Protein AF-A0A973Q3V8-F1 (afdb_monomer_lite)

pLDDT: mean 80.35, std 19.52, range [33.94, 97.5]

Foldseek 3Di:
DDDDDDDPDPPQPPWDWDWDDDPFKIKIWIGRPPDIDIDIDTPPDPDDPVVVVVVVD

Sequence (57 aa):
MTAGRGGTGAAG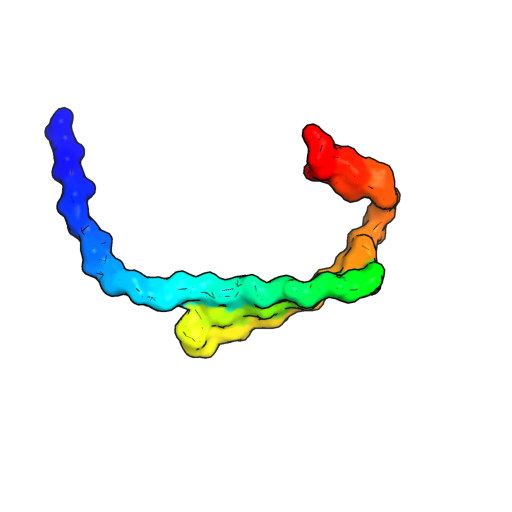AAGVLGIDVGGTKVALRAEDGDRAEESLLRWPGPGPVAADWAALA

Radius of gyration: 18.91 Å; chains: 1; bounding box: 35×46×33 Å

Secondary structure (DSSP, 8-state):
-----------PPPPEEEEEE-SSEEEEEEEETTEEEEEEEESS-SS-HHHHHHTT-

Structure (mmCIF, N/CA/C/O backbone):
data_AF-A0A973Q3V8-F1
#
_entry.id   AF-A0A973Q3V8-F1
#
loop_
_atom_site.group_PDB
_atom_site.id
_atom_site.type_symbol
_atom_site.label_atom_id
_atom_site.label_alt_id
_atom_site.label_comp_id
_atom_site.label_asym_id
_atom_site.label_entity_id
_atom_site.label_seq_id
_atom_site.pdbx_PDB_ins_code
_atom_site.Cartn_x
_atom_site.Cartn_y
_atom_site.Cartn_z
_atom_site.occupancy
_atom_site.B_iso_or_equiv
_atom_site.auth_seq_id
_atom_site.auth_comp_id
_atom_site.auth_asym_id
_atom_site.auth_atom_id
_atom_site.pdbx_PDB_model_num
ATOM 1 N N . MET A 1 1 ? 22.530 40.866 -8.144 1.00 47.91 1 MET A N 1
ATOM 2 C CA . MET A 1 1 ? 22.643 40.139 -9.424 1.00 47.91 1 MET A CA 1
ATOM 3 C C . MET A 1 1 ? 23.797 39.163 -9.317 1.00 47.91 1 MET A C 1
ATOM 5 O O . MET A 1 1 ? 24.919 39.636 -9.301 1.00 47.91 1 MET A O 1
ATOM 9 N N . THR A 1 2 ? 23.521 37.858 -9.275 1.00 34.56 2 THR A N 1
ATOM 10 C CA . THR A 1 2 ? 24.393 36.836 -9.877 1.00 34.56 2 THR A CA 1
ATOM 11 C C . THR A 1 2 ? 23.491 35.685 -10.303 1.00 34.56 2 THR A C 1
ATOM 13 O O . THR A 1 2 ? 22.830 35.067 -9.474 1.00 34.56 2 THR A O 1
ATOM 16 N N . ALA A 1 3 ? 23.404 35.468 -11.611 1.00 46.66 3 ALA A N 1
ATOM 17 C CA . ALA A 1 3 ? 22.774 34.301 -12.199 1.00 46.66 3 ALA A CA 1
ATOM 18 C C . ALA A 1 3 ? 23.746 33.118 -12.114 1.00 46.66 3 ALA A C 1
ATOM 20 O O . ALA A 1 3 ? 24.931 33.275 -12.398 1.00 46.66 3 ALA A O 1
ATOM 21 N N . GLY A 1 4 ? 23.230 31.939 -11.775 1.00 33.94 4 GLY A N 1
ATOM 22 C CA . GLY A 1 4 ? 23.915 30.662 -11.943 1.00 33.94 4 GLY A CA 1
ATOM 23 C C . GLY A 1 4 ? 22.993 29.716 -12.697 1.00 33.94 4 GLY A C 1
ATOM 24 O O . GLY A 1 4 ? 22.225 28.980 -12.089 1.00 33.94 4 GLY A O 1
ATOM 25 N N . ARG A 1 5 ? 23.009 29.798 -14.030 1.00 56.00 5 ARG A N 1
ATOM 26 C CA . ARG A 1 5 ? 22.376 28.819 -14.921 1.00 56.00 5 ARG A CA 1
ATOM 27 C C . ARG A 1 5 ? 23.393 27.716 -15.193 1.00 56.00 5 ARG A C 1
ATOM 29 O O . ARG A 1 5 ? 24.522 28.030 -15.552 1.00 56.00 5 ARG A O 1
ATOM 36 N N . GLY A 1 6 ? 22.944 26.465 -15.152 1.00 43.38 6 GLY A N 1
ATOM 37 C CA . GLY A 1 6 ? 23.566 25.389 -15.921 1.00 43.38 6 GLY A CA 1
ATOM 38 C C . GLY A 1 6 ? 24.252 24.315 -15.093 1.00 43.38 6 GLY A C 1
ATOM 39 O O . GLY A 1 6 ? 25.449 24.370 -14.846 1.00 43.38 6 GLY A O 1
ATOM 40 N N . GLY A 1 7 ? 23.486 23.274 -14.788 1.00 38.12 7 GLY A N 1
ATOM 41 C CA . GLY A 1 7 ? 24.001 21.922 -14.658 1.00 38.12 7 GLY A CA 1
ATOM 42 C C . GLY A 1 7 ? 23.016 20.986 -15.340 1.00 38.12 7 GLY A C 1
ATOM 43 O O . GLY A 1 7 ? 22.102 20.487 -14.696 1.00 38.12 7 GLY A O 1
ATOM 44 N N . THR A 1 8 ? 23.152 20.781 -16.652 1.00 51.50 8 THR A N 1
ATOM 45 C CA . THR A 1 8 ? 22.552 19.629 -17.337 1.00 51.50 8 THR A CA 1
ATOM 46 C C . THR A 1 8 ? 23.315 18.386 -16.888 1.00 51.50 8 THR A C 1
ATOM 48 O O . THR A 1 8 ? 24.190 17.892 -17.597 1.00 51.50 8 THR A O 1
ATOM 51 N N . GLY A 1 9 ? 23.042 17.927 -15.666 1.00 42.03 9 GLY A N 1
ATOM 52 C CA . GLY A 1 9 ? 23.338 16.554 -15.287 1.00 42.03 9 GLY A CA 1
ATOM 53 C C . GLY A 1 9 ? 22.452 15.667 -16.147 1.00 42.03 9 GLY A C 1
ATOM 54 O O . GLY A 1 9 ? 21.262 15.954 -16.284 1.00 42.03 9 GLY A O 1
ATOM 55 N N . ALA A 1 10 ? 23.034 14.659 -16.796 1.00 47.44 10 ALA A N 1
ATOM 56 C CA . ALA A 1 10 ? 22.276 13.648 -17.520 1.00 47.44 10 ALA A CA 1
ATOM 57 C C . ALA A 1 10 ? 21.072 13.226 -16.668 1.00 47.44 10 ALA A C 1
ATOM 59 O O . ALA A 1 10 ? 21.238 12.998 -15.469 1.00 47.44 10 ALA A O 1
ATOM 60 N N . ALA A 1 11 ? 19.876 13.183 -17.258 1.00 50.88 11 ALA A N 1
ATOM 61 C CA . ALA A 1 11 ? 18.694 12.669 -16.586 1.00 50.88 11 ALA A CA 1
ATOM 62 C C . ALA A 1 11 ? 18.944 11.186 -16.276 1.00 50.88 11 ALA A C 1
ATOM 64 O O . ALA A 1 11 ? 18.628 10.315 -17.083 1.00 50.88 11 ALA A O 1
ATOM 65 N N . GLY A 1 12 ? 19.597 10.906 -15.144 1.00 52.31 12 GLY A N 1
ATOM 66 C CA . GLY A 1 12 ? 19.602 9.585 -14.541 1.00 52.31 12 GLY A CA 1
ATOM 67 C C . GLY A 1 12 ? 18.142 9.194 -14.409 1.00 52.31 12 GLY A C 1
ATOM 68 O O . GLY A 1 12 ? 17.341 10.021 -13.966 1.00 52.31 12 GLY A O 1
ATOM 69 N N . ALA A 1 13 ? 17.784 8.020 -14.926 1.00 62.06 13 ALA A N 1
ATOM 70 C CA . ALA A 1 13 ? 16.408 7.551 -14.929 1.00 62.06 13 ALA A CA 1
ATOM 71 C C . ALA A 1 13 ? 15.824 7.767 -13.529 1.00 62.06 13 A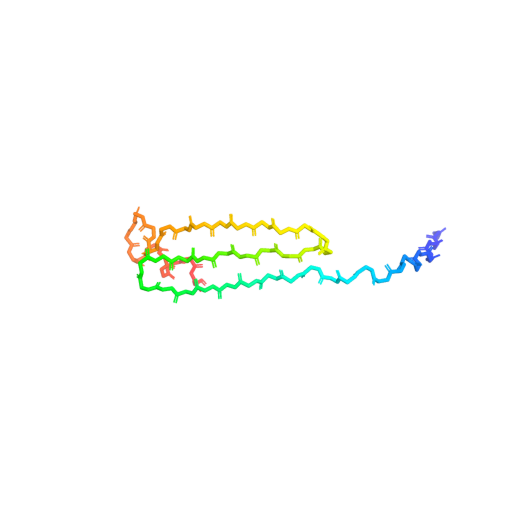LA A C 1
ATOM 73 O O . ALA A 1 13 ? 16.369 7.254 -12.557 1.00 62.06 13 ALA A O 1
ATOM 74 N N . ALA A 1 14 ? 14.797 8.612 -13.419 1.00 77.81 14 ALA A N 1
ATOM 75 C CA . ALA A 1 14 ? 14.189 8.893 -12.129 1.00 77.81 14 ALA A CA 1
ATOM 76 C C . ALA A 1 14 ? 13.716 7.561 -11.537 1.00 77.81 14 ALA A C 1
ATOM 78 O O . ALA A 1 14 ? 13.017 6.812 -12.224 1.00 77.81 14 ALA A O 1
ATOM 79 N N . GLY A 1 15 ? 14.141 7.259 -10.308 1.00 88.19 15 GLY A N 1
ATOM 80 C CA . GLY A 1 15 ? 13.778 6.013 -9.643 1.00 88.19 15 GLY A CA 1
ATOM 81 C C . GLY A 1 15 ? 12.263 5.794 -9.627 1.00 88.19 15 GLY A C 1
ATOM 82 O O . GLY A 1 15 ? 11.477 6.746 -9.584 1.00 88.19 15 GLY A O 1
ATOM 83 N N . VAL A 1 16 ? 11.850 4.531 -9.682 1.00 94.56 16 VAL A N 1
ATOM 84 C CA . VAL A 1 16 ? 10.443 4.119 -9.716 1.00 94.56 16 VAL A CA 1
ATOM 85 C C . VAL A 1 16 ? 10.055 3.562 -8.352 1.00 94.56 16 VAL A C 1
ATOM 87 O O . VAL A 1 16 ? 10.769 2.738 -7.785 1.00 94.56 16 VAL A O 1
ATOM 90 N N . LEU A 1 17 ? 8.906 3.993 -7.827 1.00 95.81 17 LEU A N 1
ATOM 91 C CA . LEU A 1 17 ? 8.309 3.440 -6.612 1.00 95.81 17 LEU A CA 1
ATOM 92 C C . LEU A 1 17 ? 7.039 2.661 -6.966 1.00 95.81 17 LEU A C 1
ATOM 94 O O . LEU A 1 17 ? 6.051 3.242 -7.414 1.00 95.81 17 LEU A O 1
ATOM 98 N N . GLY A 1 18 ? 7.065 1.350 -6.741 1.00 96.56 18 GLY A N 1
ATOM 99 C CA . GLY A 1 18 ? 5.893 0.483 -6.764 1.00 96.56 18 GLY A CA 1
ATOM 100 C C . GLY A 1 18 ? 5.243 0.397 -5.383 1.00 96.56 18 GLY A C 1
ATOM 101 O O . GLY A 1 18 ? 5.933 0.247 -4.372 1.00 96.56 18 GLY A O 1
ATOM 102 N N . ILE A 1 19 ? 3.912 0.479 -5.349 1.00 97.19 19 ILE A N 1
ATOM 103 C CA . ILE A 1 19 ? 3.101 0.360 -4.133 1.00 97.19 19 ILE A CA 1
ATOM 104 C C . ILE A 1 19 ? 2.026 -0.701 -4.385 1.00 97.19 19 ILE A C 1
ATOM 106 O O . ILE A 1 19 ? 1.213 -0.540 -5.294 1.00 97.19 19 ILE A O 1
ATOM 110 N N . ASP A 1 20 ? 2.012 -1.759 -3.575 1.00 96.75 20 ASP A N 1
ATOM 111 C CA . ASP A 1 20 ? 0.948 -2.771 -3.552 1.00 96.75 20 ASP A CA 1
ATOM 112 C C . ASP A 1 20 ? 0.173 -2.678 -2.233 1.00 96.75 20 ASP A C 1
ATOM 114 O O . ASP A 1 20 ? 0.752 -2.758 -1.144 1.00 96.75 20 ASP A O 1
ATOM 118 N N . VAL A 1 21 ? -1.143 -2.476 -2.328 1.00 94.50 21 VAL A N 1
ATOM 119 C CA . VAL A 1 21 ? -2.024 -2.229 -1.181 1.00 94.50 21 VAL A CA 1
ATOM 120 C C . VAL A 1 21 ? -2.967 -3.412 -1.005 1.00 94.50 21 VAL A C 1
ATOM 122 O O . VAL A 1 21 ? -3.936 -3.579 -1.743 1.00 94.50 21 VAL A O 1
ATOM 125 N N . GLY A 1 22 ? -2.700 -4.216 0.022 1.00 92.69 22 GLY A N 1
ATOM 126 C CA . GLY A 1 22 ? -3.575 -5.289 0.473 1.00 92.69 22 GLY A CA 1
ATOM 127 C C . GLY A 1 22 ? -4.399 -4.888 1.697 1.00 92.69 22 GLY A C 1
ATOM 128 O O . GLY A 1 22 ? -4.110 -3.913 2.387 1.00 92.69 22 GLY A O 1
ATOM 129 N N . GLY A 1 23 ? -5.407 -5.697 2.033 1.00 90.50 23 GLY A N 1
ATOM 130 C CA . GLY A 1 23 ? -6.284 -5.416 3.177 1.00 90.50 23 GLY A CA 1
ATOM 131 C C . GLY A 1 23 ? -5.572 -5.378 4.537 1.00 90.50 23 GLY A C 1
ATOM 132 O O . GLY A 1 23 ? -6.055 -4.718 5.451 1.00 90.50 23 GLY A O 1
ATOM 133 N N . THR A 1 24 ? -4.431 -6.066 4.675 1.00 91.38 24 THR A N 1
ATOM 134 C CA . THR A 1 24 ? -3.694 -6.188 5.949 1.00 91.38 24 THR A CA 1
ATOM 135 C C . THR A 1 24 ? -2.237 -5.712 5.894 1.00 91.38 24 THR A C 1
ATOM 137 O O . THR A 1 24 ? -1.516 -5.769 6.897 1.00 91.38 24 THR A O 1
ATOM 140 N N . LYS A 1 25 ? -1.751 -5.315 4.714 1.00 94.50 25 LYS A N 1
ATOM 141 C CA . LYS A 1 25 ? -0.357 -4.916 4.497 1.00 94.50 25 LYS A C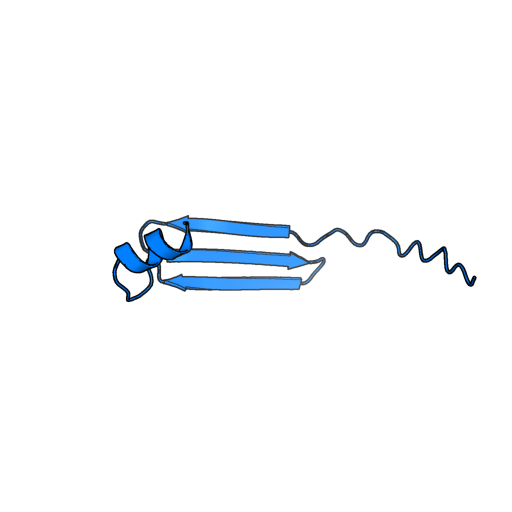A 1
ATOM 142 C C . LYS A 1 25 ? -0.217 -3.999 3.290 1.00 94.50 25 LYS A C 1
ATOM 144 O O . LYS A 1 25 ? -0.991 -4.110 2.344 1.00 94.50 25 LYS A O 1
ATOM 149 N N . VAL A 1 26 ? 0.819 -3.171 3.310 1.00 96.19 26 VAL A N 1
ATOM 150 C CA . VAL A 1 26 ? 1.294 -2.404 2.154 1.00 96.19 26 VAL A CA 1
ATOM 151 C C . VAL A 1 26 ? 2.727 -2.836 1.861 1.00 96.19 26 VAL A C 1
ATOM 153 O O . VAL A 1 26 ? 3.556 -2.864 2.772 1.00 96.19 26 VAL A O 1
ATOM 156 N N . ALA A 1 27 ? 3.010 -3.196 0.612 1.00 97.50 27 ALA A N 1
ATOM 157 C CA . ALA A 1 27 ? 4.362 -3.477 0.144 1.00 97.50 27 ALA A CA 1
ATOM 158 C C . ALA A 1 27 ? 4.879 -2.295 -0.680 1.00 97.50 27 ALA A C 1
ATOM 160 O O . ALA A 1 27 ? 4.171 -1.772 -1.543 1.00 97.50 27 ALA A O 1
ATOM 161 N N . LEU A 1 28 ? 6.110 -1.880 -0.399 1.00 97.50 28 LEU A N 1
ATOM 162 C CA . LEU A 1 28 ? 6.816 -0.818 -1.102 1.00 97.50 28 LEU A CA 1
ATOM 163 C C . LEU A 1 28 ? 8.042 -1.407 -1.7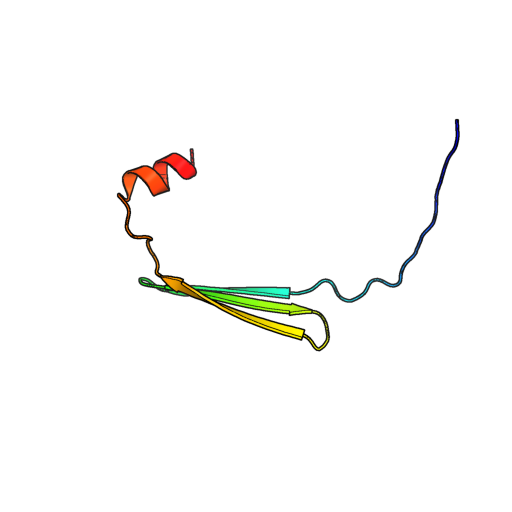81 1.00 97.50 28 LEU A C 1
ATOM 165 O O . LEU A 1 28 ? 8.804 -2.141 -1.150 1.00 97.50 28 LEU A O 1
ATOM 169 N N . ARG A 1 29 ? 8.248 -1.042 -3.043 1.00 97.25 29 ARG A N 1
ATOM 170 C CA . ARG A 1 29 ? 9.443 -1.409 -3.796 1.00 97.25 29 ARG A CA 1
ATOM 171 C C . ARG A 1 29 ? 9.985 -0.193 -4.525 1.00 97.25 29 ARG A C 1
ATOM 173 O O . ARG A 1 29 ? 9.316 0.334 -5.409 1.00 97.25 29 ARG A O 1
ATOM 180 N N . ALA A 1 30 ? 11.177 0.246 -4.145 1.00 96.56 30 ALA A N 1
ATOM 181 C CA . ALA A 1 30 ? 11.881 1.336 -4.803 1.00 96.56 30 ALA A CA 1
ATOM 182 C C . ALA A 1 30 ? 12.985 0.766 -5.692 1.00 96.56 30 ALA A C 1
ATOM 184 O O . ALA A 1 30 ? 13.761 -0.077 -5.244 1.00 96.56 30 ALA A O 1
ATOM 185 N N . GLU A 1 31 ? 13.057 1.229 -6.934 1.00 96.25 31 GLU A N 1
ATOM 186 C CA . GLU A 1 31 ? 14.086 0.853 -7.901 1.00 96.25 31 GLU A CA 1
ATOM 187 C C . GLU A 1 31 ? 14.782 2.114 -8.424 1.00 96.25 31 GLU A C 1
ATOM 189 O O . GLU A 1 31 ? 14.121 3.045 -8.883 1.00 96.25 31 GLU A O 1
ATOM 194 N N . ASP A 1 32 ? 16.111 2.153 -8.352 1.00 94.00 32 ASP A N 1
ATOM 195 C CA . ASP A 1 32 ? 16.950 3.242 -8.863 1.00 94.00 32 ASP A CA 1
ATOM 196 C C . ASP A 1 32 ? 18.224 2.660 -9.495 1.00 94.00 32 ASP A C 1
ATOM 198 O O . ASP A 1 32 ? 19.158 2.238 -8.802 1.00 94.00 32 ASP A O 1
ATOM 202 N N . GLY A 1 33 ? 18.232 2.575 -10.829 1.00 89.69 33 GLY A N 1
ATOM 203 C CA . GLY A 1 33 ? 19.277 1.884 -11.587 1.00 89.69 33 GLY A CA 1
ATOM 204 C C . GLY A 1 33 ? 19.405 0.419 -11.159 1.00 89.69 33 GLY A C 1
ATOM 205 O O . GLY A 1 33 ? 18.461 -0.353 -11.287 1.00 89.69 33 GLY A O 1
ATOM 206 N N . ASP A 1 34 ? 20.570 0.054 -10.621 1.00 90.56 34 ASP A N 1
ATOM 207 C CA . ASP A 1 34 ? 20.866 -1.306 -10.143 1.00 90.56 34 ASP A CA 1
ATOM 208 C C . ASP A 1 34 ? 20.497 -1.532 -8.663 1.00 90.56 34 ASP A C 1
ATOM 210 O O . ASP A 1 34 ? 20.761 -2.600 -8.106 1.00 90.56 34 ASP A O 1
ATOM 214 N N . ARG A 1 35 ? 19.927 -0.527 -7.984 1.00 91.94 35 ARG A N 1
ATOM 215 C CA . ARG A 1 35 ? 19.494 -0.638 -6.586 1.00 91.94 35 ARG A CA 1
ATOM 216 C C . ARG A 1 35 ? 18.006 -0.932 -6.520 1.00 91.94 35 ARG A C 1
ATOM 218 O O . ARG A 1 35 ? 17.206 -0.223 -7.121 1.00 91.94 35 ARG A O 1
ATOM 225 N N . ALA A 1 36 ? 17.650 -1.933 -5.724 1.00 94.62 36 ALA A N 1
ATOM 226 C CA . ALA A 1 36 ? 16.273 -2.211 -5.355 1.00 94.62 36 ALA A CA 1
ATOM 227 C C . ALA A 1 36 ? 16.166 -2.350 -3.834 1.00 94.62 36 ALA A C 1
ATOM 229 O O . ALA A 1 36 ? 16.970 -3.051 -3.216 1.00 94.62 36 ALA A O 1
ATOM 230 N N . GLU A 1 37 ? 15.173 -1.693 -3.245 1.00 96.31 37 GLU A N 1
ATOM 231 C CA . GLU A 1 37 ? 14.823 -1.821 -1.832 1.00 96.31 37 GLU A CA 1
ATOM 232 C C . GLU A 1 37 ? 13.357 -2.228 -1.701 1.00 96.31 37 GLU A C 1
ATOM 234 O O . GLU A 1 37 ? 12.488 -1.708 -2.404 1.00 96.31 37 GLU A O 1
ATOM 239 N N . GLU A 1 38 ? 13.085 -3.163 -0.792 1.00 97.25 38 GLU A N 1
ATOM 240 C CA . GLU A 1 38 ? 11.740 -3.637 -0.490 1.00 97.25 38 GLU A CA 1
ATOM 241 C C . GLU A 1 38 ? 11.430 -3.425 0.992 1.00 97.25 38 GLU A C 1
ATOM 243 O O . GLU A 1 38 ? 12.260 -3.680 1.865 1.00 97.25 38 GLU A O 1
ATOM 248 N N . SER A 1 39 ? 10.216 -2.959 1.278 1.00 97.25 39 SER A N 1
ATOM 249 C CA . SER A 1 39 ? 9.709 -2.772 2.635 1.00 97.25 39 SER A CA 1
ATOM 250 C C . SER A 1 39 ? 8.259 -3.228 2.745 1.00 97.25 39 SER A C 1
ATOM 252 O O . SER A 1 39 ? 7.437 -2.976 1.866 1.00 97.25 39 SER A O 1
ATOM 254 N N . LEU A 1 40 ? 7.933 -3.879 3.863 1.00 96.44 40 LEU A N 1
ATOM 255 C CA . LEU A 1 40 ? 6.590 -4.364 4.175 1.00 96.44 40 LEU A CA 1
ATOM 256 C C . LEU A 1 40 ? 6.066 -3.680 5.434 1.00 96.44 40 LEU A C 1
ATOM 258 O O . LEU A 1 40 ? 6.664 -3.765 6.505 1.00 96.44 40 LEU A O 1
ATOM 262 N N . LEU A 1 41 ? 4.910 -3.040 5.301 1.00 93.31 41 LEU A N 1
ATOM 263 C CA . LEU A 1 41 ? 4.234 -2.315 6.366 1.00 93.31 41 LEU A CA 1
ATOM 264 C C . LEU A 1 41 ? 2.953 -3.057 6.747 1.00 93.31 41 LEU A C 1
ATOM 266 O O . LEU A 1 41 ? 2.178 -3.470 5.880 1.00 93.31 41 LEU A O 1
ATOM 270 N N . ARG A 1 42 ? 2.697 -3.207 8.050 1.00 90.94 42 ARG A N 1
ATOM 271 C CA . ARG A 1 42 ? 1.393 -3.674 8.536 1.00 90.94 42 ARG A CA 1
ATOM 272 C C . ARG A 1 42 ? 0.353 -2.581 8.299 1.00 90.94 42 ARG A C 1
ATOM 274 O O . ARG A 1 42 ? 0.594 -1.428 8.644 1.00 90.94 42 ARG A O 1
ATOM 281 N N . TRP A 1 43 ? -0.800 -2.963 7.763 1.00 85.31 43 TRP A N 1
ATOM 282 C CA . TRP A 1 43 ? -1.897 -2.048 7.467 1.00 85.31 43 TRP A CA 1
ATOM 283 C C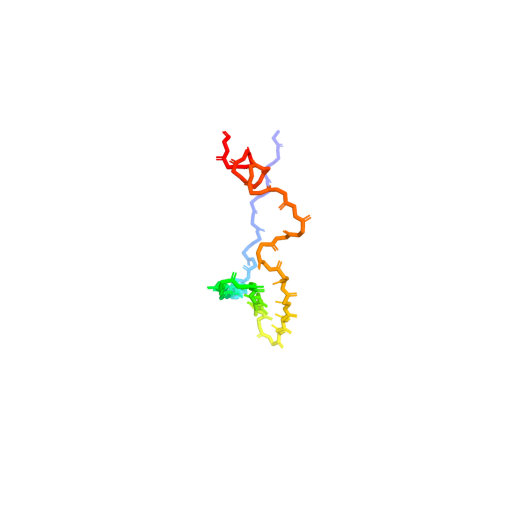 . TRP A 1 43 ? -3.245 -2.623 7.940 1.00 85.31 43 TRP A C 1
ATOM 285 O O . TRP A 1 43 ? -3.436 -3.831 7.860 1.00 85.31 43 TRP A O 1
ATOM 295 N N . PRO A 1 44 ? -4.187 -1.801 8.426 1.00 85.81 44 PRO A N 1
ATOM 296 C CA . PRO A 1 44 ? -3.923 -0.481 8.986 1.00 85.81 44 PRO A CA 1
ATOM 297 C C . PRO A 1 44 ? -2.971 -0.591 10.189 1.00 85.81 44 PRO A C 1
ATOM 299 O O . PRO A 1 44 ? -2.760 -1.673 10.755 1.00 85.81 44 PRO A O 1
ATOM 302 N N . GLY A 1 45 ? -2.3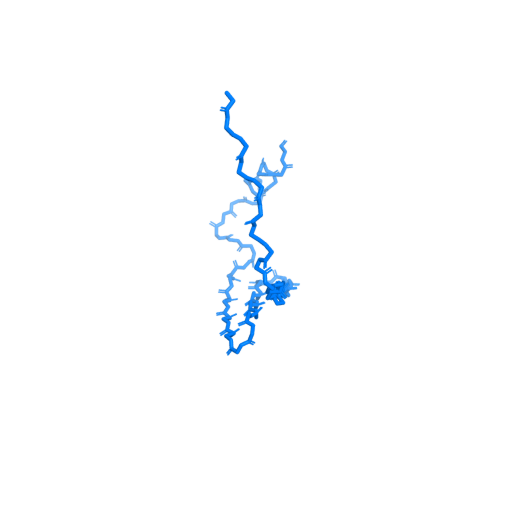41 0.525 10.551 1.00 83.31 45 GLY A N 1
ATOM 303 C CA . GLY A 1 45 ? -1.500 0.584 11.743 1.00 83.31 45 GLY A CA 1
ATOM 304 C C . GLY A 1 45 ? -2.293 0.233 13.012 1.00 83.31 45 GLY A C 1
ATOM 305 O O . GLY A 1 45 ? -3.525 0.246 13.009 1.00 83.31 45 GLY A O 1
ATOM 306 N N . PRO A 1 46 ? -1.619 -0.102 14.126 1.00 78.19 46 PRO A N 1
ATOM 307 C CA . PRO A 1 46 ? -2.284 -0.292 15.409 1.00 78.19 46 PRO A CA 1
ATOM 308 C C . PRO A 1 46 ? -2.771 1.070 15.932 1.00 78.19 46 PRO A C 1
ATOM 310 O O . PRO A 1 46 ? -2.078 1.744 16.685 1.00 78.19 46 PRO A O 1
ATOM 313 N N . GLY A 1 47 ? -3.952 1.498 15.501 1.00 83.81 47 GLY A N 1
ATOM 314 C CA . GLY A 1 47 ? -4.532 2.786 15.857 1.00 83.81 47 GLY A CA 1
ATOM 315 C C . GLY A 1 47 ? -6.028 2.844 15.543 1.00 83.81 47 GLY A C 1
ATOM 316 O O . GLY A 1 47 ? -6.557 1.966 14.858 1.00 83.81 47 GLY A O 1
ATOM 317 N N . PRO A 1 48 ? -6.749 3.838 16.083 1.00 86.19 48 PRO A N 1
ATOM 318 C CA . PRO A 1 48 ? -8.157 4.020 15.773 1.00 86.19 48 PRO A CA 1
ATOM 319 C C . PRO A 1 48 ? -8.322 4.546 14.342 1.00 86.19 48 PRO A C 1
ATOM 321 O O . PRO A 1 48 ? -7.729 5.558 13.985 1.00 86.19 48 PRO A O 1
ATOM 324 N N . VAL A 1 49 ? -9.227 3.933 13.572 1.00 82.94 49 VAL A N 1
ATOM 325 C CA . VAL A 1 49 ? -9.588 4.353 12.200 1.00 82.94 49 VAL A CA 1
ATOM 326 C C . VAL A 1 49 ? -9.943 5.846 12.115 1.00 82.94 49 VAL A C 1
ATOM 328 O O . VAL A 1 49 ? -9.676 6.498 11.113 1.00 82.94 49 VAL A O 1
ATOM 331 N N . ALA A 1 50 ? -10.515 6.420 13.178 1.00 87.12 50 ALA A N 1
ATOM 332 C CA . ALA A 1 50 ? -10.823 7.849 13.241 1.00 87.12 50 ALA A CA 1
ATOM 333 C C . ALA A 1 50 ? -9.577 8.754 13.153 1.00 87.12 50 ALA A C 1
ATOM 335 O O . ALA A 1 50 ? -9.668 9.840 12.588 1.00 87.12 50 ALA A O 1
ATOM 336 N N . ALA A 1 51 ? -8.427 8.324 13.687 1.00 85.75 51 ALA A N 1
ATOM 337 C CA . ALA A 1 51 ? -7.177 9.075 13.577 1.00 85.75 51 ALA A CA 1
ATOM 338 C C . ALA A 1 51 ? -6.636 9.054 12.140 1.00 85.75 51 ALA A C 1
ATOM 340 O O . ALA A 1 51 ? -6.190 10.090 11.653 1.00 85.75 51 ALA A O 1
ATOM 341 N N . ASP A 1 52 ? -6.752 7.916 11.447 1.00 83.38 52 ASP A N 1
ATOM 342 C CA . ASP A 1 52 ? -6.376 7.807 10.033 1.00 83.38 52 ASP A CA 1
ATOM 343 C C . ASP A 1 52 ? -7.241 8.733 9.161 1.00 83.38 52 ASP A C 1
ATOM 345 O O . ASP A 1 52 ? -6.720 9.440 8.304 1.00 83.38 52 ASP A O 1
ATOM 349 N N . TRP A 1 53 ? -8.554 8.806 9.421 1.00 83.69 53 TRP A N 1
ATOM 350 C CA . TRP A 1 53 ? -9.446 9.747 8.729 1.00 83.69 53 TRP A CA 1
ATOM 351 C C . TRP A 1 53 ? -9.135 11.212 9.035 1.00 83.69 53 TRP A C 1
ATOM 353 O O . TRP A 1 53 ? -9.191 12.041 8.131 1.00 83.69 53 TRP A O 1
ATOM 363 N N . ALA A 1 54 ? -8.801 11.540 10.285 1.00 88.62 54 ALA A N 1
ATOM 364 C CA . ALA A 1 54 ? -8.421 12.900 10.660 1.00 88.62 54 ALA A CA 1
ATOM 365 C C . ALA A 1 54 ? -7.131 13.360 9.960 1.00 88.62 54 ALA A C 1
ATOM 367 O O . ALA A 1 54 ? -6.987 14.544 9.690 1.00 88.62 54 ALA A O 1
ATOM 368 N N . ALA A 1 55 ? -6.218 12.440 9.629 1.00 82.31 55 ALA A N 1
ATOM 369 C CA . ALA A 1 55 ? -5.001 12.753 8.879 1.00 82.31 55 ALA A CA 1
ATOM 370 C C . ALA A 1 55 ? -5.254 13.099 7.395 1.00 82.31 55 ALA A C 1
ATOM 372 O O . ALA A 1 55 ? -4.343 13.581 6.725 1.00 82.31 55 ALA A O 1
ATOM 373 N N . LEU A 1 56 ? -6.462 12.842 6.878 1.00 79.25 56 LEU A N 1
ATOM 374 C CA . LEU A 1 56 ? -6.862 13.139 5.496 1.00 79.25 56 LEU A CA 1
ATOM 375 C C . LEU A 1 56 ? -7.629 14.467 5.345 1.00 79.25 56 LEU A C 1
ATOM 377 O O . LEU A 1 56 ? -7.940 14.840 4.212 1.00 79.25 56 LEU A O 1
ATOM 381 N N . ALA A 1 57 ? -7.974 15.136 6.452 1.00 73.50 57 ALA A N 1
ATOM 382 C CA . ALA A 1 57 ? -8.757 16.377 6.494 1.00 73.50 57 ALA A CA 1
ATOM 383 C C . ALA A 1 57 ? -7.863 17.614 6.667 1.00 73.50 57 ALA A C 1
ATOM 385 O O . ALA A 1 57 ? -8.210 18.659 6.071 1.00 73.50 57 ALA A O 1
#